Protein AF-A0A914DLZ6-F1 (afdb_monomer_lite)

pLDDT: mean 87.38, std 16.12, range [44.53, 98.88]

Sequence (112 aa):
DDWVELAKRSEEAGADALELNLSCPHGMGERGMGLACGQDPEMVRSICEWVRGAVKIPFFAKMTPNITDVRKIAAAAKEGGADGVTATNTVSGLMGLKADGTAWPSVGIEQR

Radius of gyration: 16.9 Å; chains: 1; bounding box: 34×32×48 Å

Organism: NCBI:txid290746

Secondary structure (DSSP, 8-state):
-HHHHHHHHHHHTT-S-EEEE---TTS-GGGT-THHHHT-HHHHHHHHHHHHHH-SS-EEEEE-S-SS-HHHHHHHHHHTT-SEEEE--PPP----B-TTS-BSS--STT--

Foldseek 3Di:
DVLLVVLLVCVVVPDQEEEAQQAAPPPDCVVCGHNSQLADLVSLLVSLLSSVVRDDHAYAYEHAPAYPDNVSNQVSNVNSPHPGYHPYDDDDDFPDADPVRHGPPDDDDVRD

Structure (mmCIF, N/CA/C/O backbone):
data_AF-A0A914DLZ6-F1
#
_entry.id   AF-A0A914DLZ6-F1
#
loop_
_atom_site.group_PDB
_atom_site.id
_atom_site.type_symbol
_atom_site.label_atom_id
_atom_site.label_alt_id
_atom_site.label_comp_id
_atom_site.label_asym_id
_atom_site.label_entity_id
_atom_site.label_seq_id
_atom_site.pdbx_PDB_ins_code
_atom_site.Cartn_x
_atom_site.Cartn_y
_atom_site.Cartn_z
_atom_site.occupancy
_atom_site.B_iso_or_equiv
_atom_site.auth_seq_id
_atom_site.auth_comp_id
_atom_site.auth_asym_id
_atom_site.auth_atom_id
_atom_site.pdbx_PDB_model_num
ATOM 1 N N . ASP A 1 1 ? 2.999 9.567 11.972 1.00 86.50 1 ASP A N 1
ATOM 2 C CA . ASP A 1 1 ? 2.149 10.772 11.912 1.00 86.50 1 ASP A CA 1
ATOM 3 C C . ASP A 1 1 ? 1.478 10.947 10.555 1.00 86.50 1 ASP A C 1
ATOM 5 O O . ASP A 1 1 ? 0.255 10.937 10.521 1.00 86.50 1 ASP A O 1
ATOM 9 N N . ASP A 1 2 ? 2.218 10.964 9.442 1.00 92.31 2 ASP A N 1
ATOM 10 C CA . ASP A 1 2 ? 1.670 11.189 8.087 1.00 92.31 2 ASP A CA 1
ATOM 11 C C . ASP A 1 2 ? 0.480 10.289 7.705 1.00 92.31 2 ASP A C 1
ATOM 13 O O . ASP A 1 2 ? -0.559 10.779 7.263 1.00 92.31 2 ASP A O 1
ATOM 17 N N . TRP A 1 3 ? 0.594 8.969 7.910 1.00 94.38 3 TRP A N 1
ATOM 18 C CA . TRP A 1 3 ? -0.493 8.021 7.621 1.00 94.38 3 TRP A CA 1
ATOM 19 C C . TRP A 1 3 ? -1.767 8.323 8.413 1.00 94.38 3 TRP A C 1
ATOM 21 O O . TRP A 1 3 ? -2.866 8.217 7.877 1.00 94.38 3 TRP A O 1
ATOM 31 N N . VAL A 1 4 ? -1.615 8.714 9.679 1.00 97.31 4 VAL A N 1
ATOM 32 C CA . VAL A 1 4 ? -2.733 9.026 10.576 1.00 97.31 4 VAL A CA 1
ATOM 33 C C . VAL A 1 4 ? -3.419 10.312 10.129 1.00 97.31 4 VAL A C 1
ATOM 35 O O . VAL A 1 4 ? -4.646 10.347 10.048 1.00 97.31 4 VAL A O 1
ATOM 38 N N . GLU A 1 5 ? -2.646 11.357 9.821 1.00 98.00 5 GLU A N 1
ATOM 39 C CA . GLU A 1 5 ? -3.192 12.632 9.350 1.00 98.00 5 GLU A CA 1
ATOM 40 C C . GLU A 1 5 ? -3.956 12.452 8.033 1.00 98.00 5 GLU A C 1
ATOM 42 O O . GLU A 1 5 ? -5.111 12.866 7.921 1.00 98.00 5 GLU A O 1
ATOM 47 N N . LEU A 1 6 ? -3.342 11.795 7.045 1.00 97.81 6 LEU A N 1
ATOM 48 C CA . LEU A 1 6 ? -3.950 11.623 5.729 1.00 97.81 6 LEU A CA 1
ATOM 49 C C . LEU A 1 6 ? -5.202 10.738 5.782 1.00 97.81 6 LEU A C 1
ATOM 51 O O . LEU A 1 6 ? -6.190 11.041 5.110 1.00 97.81 6 LEU A O 1
ATOM 55 N N . ALA A 1 7 ? -5.187 9.677 6.594 1.00 98.19 7 ALA A N 1
ATOM 56 C CA . ALA A 1 7 ? -6.345 8.807 6.770 1.00 98.19 7 ALA A CA 1
ATOM 57 C C . ALA A 1 7 ? -7.528 9.568 7.389 1.00 98.19 7 ALA A C 1
ATOM 59 O O . ALA A 1 7 ? -8.630 9.515 6.844 1.00 98.19 7 ALA A O 1
ATOM 60 N N . LYS A 1 8 ? -7.289 10.351 8.453 1.00 98.50 8 LYS A N 1
ATOM 61 C CA . LYS A 1 8 ? -8.326 11.186 9.084 1.00 98.50 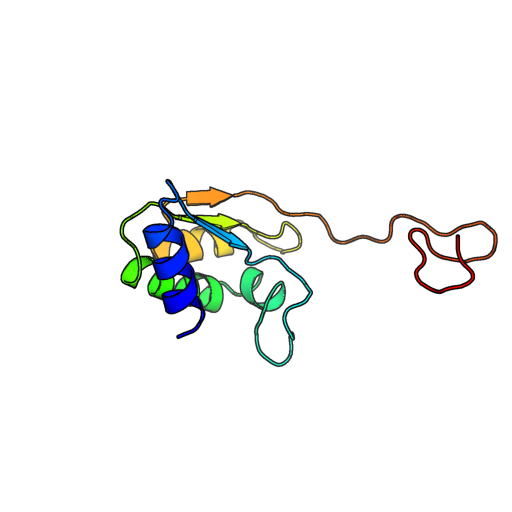8 LYS A CA 1
ATOM 62 C C . LYS A 1 8 ? -8.914 12.199 8.117 1.00 98.50 8 LYS A C 1
ATOM 64 O O . LYS A 1 8 ? -10.126 12.267 7.976 1.00 98.50 8 LYS A O 1
ATOM 69 N N . ARG A 1 9 ? -8.066 12.927 7.385 1.00 98.56 9 ARG A N 1
ATOM 70 C CA . ARG A 1 9 ? -8.525 13.907 6.388 1.00 98.56 9 ARG A CA 1
ATOM 71 C C . ARG A 1 9 ? -9.352 13.263 5.275 1.00 98.56 9 ARG A C 1
ATOM 73 O O . ARG A 1 9 ? -10.276 13.886 4.764 1.00 98.56 9 ARG A O 1
ATOM 80 N N . SER A 1 10 ? -9.022 12.029 4.900 1.00 98.50 10 SER A N 1
ATOM 81 C CA . SER A 1 10 ? -9.771 11.277 3.888 1.00 98.50 10 SER A CA 1
ATOM 82 C C . SER A 1 10 ? -11.139 10.818 4.412 1.00 98.50 10 SER A C 1
ATOM 84 O O . SER A 1 10 ? -12.125 10.904 3.686 1.00 98.50 10 SER A O 1
ATOM 86 N N . GLU A 1 11 ? -11.222 10.390 5.675 1.00 98.62 11 GLU A N 1
ATOM 87 C CA . GLU A 1 11 ? -12.492 10.078 6.347 1.00 98.62 11 GLU A CA 1
ATOM 88 C C . GLU A 1 11 ? -13.357 11.336 6.546 1.00 98.62 11 GLU A C 1
ATOM 90 O O . GLU A 1 11 ? -14.542 11.326 6.224 1.00 98.62 11 GLU A O 1
ATOM 95 N N . GLU A 1 12 ? -12.768 12.449 6.994 1.00 98.56 12 GLU A N 1
ATOM 96 C CA . GLU A 1 12 ? -13.444 13.746 7.164 1.00 98.56 12 GLU A CA 1
ATOM 97 C C . GLU A 1 12 ? -14.005 14.299 5.846 1.00 98.56 12 GLU A C 1
ATOM 99 O O . GLU A 1 12 ? -15.027 14.985 5.846 1.00 98.56 12 GLU A O 1
ATOM 104 N N . ALA A 1 13 ? -13.370 13.974 4.716 1.00 98.56 13 ALA A N 1
ATOM 105 C CA . ALA A 1 13 ? -13.864 14.310 3.383 1.00 98.56 13 ALA A CA 1
ATOM 106 C C . ALA A 1 13 ? -15.088 13.474 2.950 1.00 98.56 13 ALA A C 1
ATOM 108 O O . ALA A 1 13 ? -15.668 13.755 1.901 1.00 98.56 13 ALA A O 1
ATOM 109 N N . GLY A 1 14 ? -15.495 12.476 3.741 1.00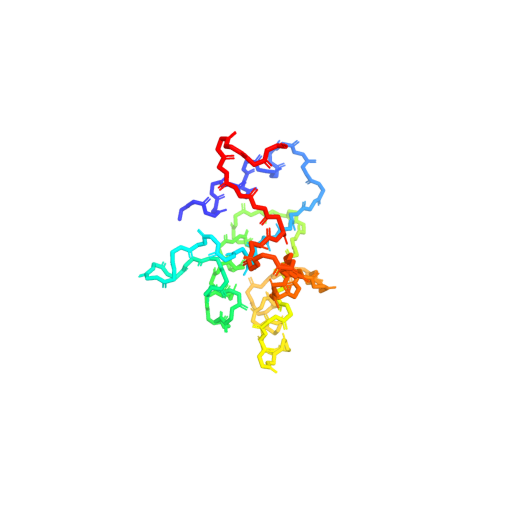 98.50 14 GLY A N 1
ATOM 110 C CA . GLY A 1 14 ? -16.681 11.656 3.499 1.00 98.50 14 GLY A CA 1
ATOM 111 C C . GLY A 1 14 ? -16.433 10.409 2.652 1.00 98.50 14 GLY A C 1
ATOM 112 O O . GLY A 1 14 ? -17.364 9.936 2.006 1.00 98.50 14 GLY A O 1
ATOM 113 N N . ALA A 1 15 ? -15.204 9.884 2.614 1.00 98.56 15 ALA A N 1
ATOM 114 C CA . ALA A 1 15 ? -14.931 8.616 1.940 1.00 98.56 15 ALA A CA 1
ATOM 115 C C . ALA A 1 15 ? -15.663 7.448 2.628 1.00 98.56 15 ALA A C 1
ATOM 117 O O . ALA A 1 15 ? -15.610 7.317 3.849 1.00 98.56 15 ALA A O 1
ATOM 118 N N . ASP A 1 16 ? -16.287 6.559 1.848 1.00 98.75 16 ASP A N 1
ATOM 119 C CA . ASP A 1 16 ? -16.936 5.351 2.383 1.00 98.75 16 ASP A CA 1
ATOM 120 C C . ASP A 1 16 ? -15.923 4.329 2.926 1.00 98.75 16 ASP A C 1
ATOM 122 O O . ASP A 1 16 ? -16.221 3.568 3.846 1.00 98.75 16 ASP A O 1
ATOM 126 N N . ALA A 1 17 ? -14.729 4.290 2.331 1.00 98.69 17 ALA A N 1
ATOM 127 C CA . ALA A 1 17 ? -13.615 3.435 2.718 1.00 98.69 17 ALA A CA 1
ATOM 128 C C . ALA A 1 17 ? -12.284 4.009 2.207 1.00 98.69 17 ALA A C 1
ATOM 130 O O . ALA A 1 17 ? -12.262 4.848 1.304 1.00 98.69 17 ALA A O 1
ATOM 131 N N . LEU A 1 18 ? -11.166 3.513 2.744 1.00 98.75 18 LEU A N 1
ATOM 132 C CA . LEU A 1 18 ? -9.818 3.858 2.280 1.00 98.75 18 LEU A CA 1
ATOM 133 C C . LEU A 1 18 ? -9.138 2.679 1.574 1.00 98.75 18 LEU A C 1
ATOM 135 O O . LEU A 1 18 ? -9.298 1.526 1.964 1.00 98.75 18 LEU A O 1
ATOM 139 N N . GLU A 1 19 ? -8.307 2.971 0.574 1.00 98.19 19 GLU A N 1
ATOM 140 C CA . GLU A 1 19 ? -7.396 1.995 -0.032 1.00 98.19 19 GLU A CA 1
ATOM 141 C C . GLU A 1 19 ? -5.947 2.447 0.184 1.00 98.19 19 GLU A C 1
ATOM 143 O O . GLU A 1 19 ? -5.509 3.475 -0.335 1.00 98.19 19 GLU A O 1
ATOM 148 N N . LEU A 1 20 ? -5.185 1.671 0.955 1.00 95.12 20 LEU A N 1
ATOM 149 C CA . LEU A 1 20 ? -3.794 1.974 1.271 1.00 95.12 20 LEU A CA 1
ATOM 150 C C . LEU A 1 20 ? -2.897 1.452 0.151 1.00 95.12 20 LEU A C 1
ATOM 152 O O . LEU A 1 20 ? -2.736 0.242 -0.026 1.00 95.12 20 LEU A O 1
ATOM 156 N N . ASN A 1 21 ? -2.289 2.359 -0.610 1.00 91.50 21 ASN A N 1
ATOM 157 C CA . ASN A 1 21 ? -1.339 1.980 -1.648 1.00 91.50 21 ASN A CA 1
ATOM 158 C C . ASN A 1 21 ? 0.026 1.625 -1.036 1.00 91.50 21 ASN A C 1
ATOM 160 O O . ASN A 1 21 ? 0.880 2.490 -0.859 1.00 91.50 21 ASN A O 1
ATOM 164 N N . LEU A 1 22 ? 0.249 0.334 -0.777 1.00 81.81 22 LEU A N 1
ATOM 165 C CA . LEU A 1 22 ? 1.503 -0.203 -0.224 1.00 81.81 22 LEU A CA 1
ATOM 166 C C . LEU A 1 22 ? 2.460 -0.717 -1.310 1.00 81.81 22 LEU A C 1
ATOM 168 O O . LEU A 1 22 ? 3.380 -1.478 -1.046 1.00 81.81 22 LEU A O 1
ATOM 172 N N . SER A 1 23 ? 2.214 -0.355 -2.566 1.00 63.09 23 SER A N 1
ATOM 173 C CA . SER A 1 23 ? 2.801 -1.027 -3.735 1.00 63.09 23 SER A CA 1
ATOM 174 C C . SER A 1 23 ? 3.577 -0.096 -4.663 1.00 63.09 23 SER A C 1
ATOM 176 O O . SER A 1 23 ? 4.117 -0.545 -5.669 1.00 63.09 23 SER A O 1
ATOM 178 N N . CYS A 1 24 ? 3.648 1.198 -4.348 1.00 58.91 24 CYS A N 1
ATOM 179 C CA . CYS A 1 24 ? 4.301 2.182 -5.203 1.00 58.91 24 CYS A CA 1
ATOM 180 C C . CYS A 1 24 ? 5.837 2.073 -5.110 1.00 58.91 24 CYS A C 1
ATOM 182 O O . CYS A 1 24 ? 6.382 2.332 -4.044 1.00 58.91 24 CYS A O 1
ATOM 184 N N . PRO A 1 25 ? 6.582 1.778 -6.188 1.00 47.81 25 PRO A N 1
ATOM 185 C CA . PRO A 1 25 ? 8.053 1.728 -6.166 1.00 47.81 25 PRO A CA 1
ATOM 186 C C . PRO A 1 25 ? 8.733 3.085 -5.944 1.00 47.81 25 PRO A C 1
ATOM 188 O O . PRO A 1 25 ? 9.942 3.131 -5.762 1.00 47.81 25 PRO A O 1
ATOM 191 N N . HIS A 1 26 ? 7.972 4.181 -5.915 1.00 46.50 26 HIS A N 1
ATOM 192 C CA . HIS A 1 26 ? 8.485 5.538 -5.706 1.00 46.50 26 HIS A CA 1
ATOM 193 C C . HIS A 1 26 ? 8.714 5.900 -4.231 1.00 46.50 26 HIS A C 1
ATOM 195 O O . HIS A 1 26 ? 9.050 7.041 -3.918 1.00 46.50 26 HIS A O 1
ATOM 201 N N . GLY A 1 27 ? 8.531 4.952 -3.312 1.00 45.25 27 GLY A N 1
ATOM 202 C CA . GLY A 1 27 ? 9.016 5.112 -1.952 1.00 45.25 27 GLY A CA 1
ATOM 203 C C . GLY A 1 27 ? 10.516 4.839 -1.896 1.00 45.25 27 GLY A C 1
ATOM 204 O O . GLY A 1 27 ? 10.993 3.853 -2.451 1.00 45.25 27 GLY A O 1
ATOM 205 N N . MET A 1 28 ? 11.270 5.732 -1.254 1.00 44.91 28 MET A N 1
ATOM 206 C CA . MET A 1 28 ? 12.702 5.537 -1.029 1.00 44.91 28 MET A CA 1
ATOM 207 C C . MET A 1 28 ? 12.921 4.197 -0.312 1.00 44.91 28 MET A C 1
ATOM 209 O O . MET A 1 28 ? 12.614 4.084 0.874 1.00 44.91 28 MET A O 1
ATOM 213 N N . GLY A 1 29 ? 13.460 3.191 -1.011 1.00 46.94 29 GLY A N 1
ATOM 214 C CA . GLY A 1 29 ? 13.799 1.891 -0.416 1.00 46.94 29 GLY A CA 1
ATOM 215 C C . GLY A 1 29 ? 14.767 2.029 0.764 1.00 46.94 29 GLY A C 1
ATOM 216 O O . GLY A 1 29 ? 14.643 1.314 1.750 1.00 46.94 29 GLY A O 1
ATOM 217 N N . GLU A 1 30 ? 15.634 3.046 0.728 1.00 44.53 30 GLU A N 1
ATOM 218 C CA . GLU A 1 30 ? 16.551 3.419 1.817 1.00 44.53 30 GLU A CA 1
ATOM 219 C C . GLU A 1 30 ? 15.847 4.004 3.057 1.00 44.53 30 GLU A C 1
ATOM 221 O O . GLU A 1 30 ? 16.451 4.114 4.120 1.00 44.53 30 GLU A O 1
ATOM 226 N N . ARG A 1 31 ? 14.566 4.380 2.940 1.00 48.06 31 ARG A N 1
ATOM 227 C CA . ARG A 1 31 ? 13.718 4.881 4.036 1.00 48.06 31 ARG A CA 1
ATOM 228 C C . ARG A 1 31 ? 12.489 4.003 4.301 1.00 48.06 31 ARG A C 1
ATOM 230 O O . ARG A 1 31 ? 11.591 4.445 5.009 1.00 48.06 31 ARG A O 1
ATOM 237 N N . GLY A 1 32 ? 12.427 2.796 3.728 1.00 50.88 32 GLY A N 1
ATOM 238 C CA . GLY A 1 32 ? 11.326 1.860 3.963 1.00 50.88 32 GLY A CA 1
ATOM 239 C C . GLY A 1 32 ? 9.964 2.397 3.519 1.00 50.88 32 GLY A C 1
ATOM 240 O O . GLY A 1 32 ? 9.010 2.324 4.278 1.00 50.88 32 GLY A O 1
ATOM 241 N N . MET A 1 33 ? 9.870 2.987 2.323 1.00 53.03 33 MET A N 1
ATOM 242 C CA . MET A 1 33 ? 8.613 3.499 1.753 1.00 53.03 33 MET A CA 1
ATOM 243 C C . MET A 1 33 ? 8.238 2.719 0.479 1.00 53.03 33 MET A C 1
ATOM 245 O O . MET A 1 33 ? 9.114 2.269 -0.260 1.00 53.03 33 MET A O 1
ATOM 249 N N . GLY A 1 34 ? 6.946 2.617 0.148 1.00 56.75 34 GLY A N 1
ATOM 250 C CA . GLY A 1 34 ? 6.499 2.127 -1.160 1.00 56.75 34 GLY A CA 1
ATOM 251 C C . GLY A 1 34 ? 6.595 0.608 -1.363 1.00 56.75 34 GLY A C 1
ATOM 252 O O . GLY A 1 34 ? 6.135 -0.150 -0.515 1.00 56.75 34 GLY A O 1
ATOM 253 N N . LEU A 1 35 ? 7.173 0.150 -2.486 1.00 55.75 35 LEU A N 1
ATOM 254 C CA . LEU A 1 35 ? 7.338 -1.279 -2.800 1.00 55.75 35 LEU A CA 1
ATOM 255 C C . LEU A 1 35 ? 8.085 -1.990 -1.665 1.00 55.75 35 LEU A C 1
ATOM 257 O O . LEU A 1 35 ? 7.684 -3.079 -1.296 1.00 55.75 35 LEU A O 1
ATOM 261 N N . ALA A 1 36 ? 9.071 -1.343 -1.037 1.00 57.31 36 ALA A N 1
ATOM 262 C CA . ALA A 1 36 ? 9.761 -1.887 0.132 1.00 57.31 36 ALA A CA 1
ATOM 263 C C . ALA A 1 36 ? 8.814 -2.154 1.323 1.00 57.31 36 ALA A C 1
ATOM 265 O O . ALA A 1 36 ? 8.968 -3.174 1.986 1.00 57.31 36 ALA A O 1
ATOM 266 N N . CYS A 1 37 ? 7.790 -1.316 1.552 1.00 62.44 37 CYS A N 1
ATOM 267 C CA . CYS A 1 37 ? 6.789 -1.573 2.596 1.00 62.44 37 CYS A CA 1
ATOM 268 C C . CYS A 1 37 ? 5.903 -2.764 2.258 1.00 62.44 37 CYS A C 1
ATOM 270 O O . CYS A 1 37 ? 5.647 -3.603 3.109 1.00 62.44 37 CYS A O 1
ATOM 272 N N . GLY A 1 38 ? 5.407 -2.834 1.018 1.00 62.03 38 GLY A N 1
ATOM 273 C CA . GLY A 1 38 ? 4.470 -3.878 0.595 1.00 62.03 38 GLY A CA 1
ATOM 274 C C . GLY A 1 38 ? 5.079 -5.273 0.501 1.00 62.03 38 GLY A C 1
ATOM 275 O O . GLY A 1 38 ? 4.343 -6.235 0.289 1.00 62.03 38 GLY A O 1
ATOM 276 N N . GLN A 1 39 ? 6.403 -5.384 0.620 1.00 74.62 39 GLN A N 1
ATOM 277 C CA . GLN A 1 39 ? 7.141 -6.646 0.659 1.00 74.62 39 GLN A CA 1
ATOM 278 C C . GLN A 1 39 ? 7.529 -7.064 2.086 1.00 74.62 39 GLN A C 1
ATOM 280 O O . GLN A 1 39 ? 7.912 -8.219 2.279 1.00 74.62 39 GLN A O 1
ATOM 285 N N . ASP A 1 40 ? 7.397 -6.166 3.069 1.00 84.69 40 ASP A N 1
ATOM 286 C CA . ASP A 1 40 ? 7.713 -6.402 4.478 1.00 84.69 40 ASP A CA 1
ATOM 287 C C . ASP A 1 40 ? 6.421 -6.548 5.312 1.00 84.69 40 ASP A C 1
ATOM 289 O O . ASP A 1 40 ? 5.715 -5.562 5.554 1.00 84.69 40 ASP A O 1
ATOM 293 N N . PRO A 1 41 ? 6.096 -7.767 5.787 1.00 91.06 41 PRO A N 1
ATOM 294 C CA . PRO A 1 41 ? 4.928 -8.000 6.629 1.00 91.06 41 PRO A CA 1
ATOM 295 C C . PRO A 1 41 ? 4.882 -7.120 7.890 1.00 91.06 41 PRO A C 1
ATOM 297 O O . PRO A 1 41 ? 3.805 -6.663 8.264 1.00 91.06 41 PRO A O 1
ATOM 300 N N . GLU A 1 42 ? 6.012 -6.847 8.549 1.00 90.56 42 GLU A N 1
ATOM 301 C CA . GLU A 1 42 ? 6.017 -6.059 9.792 1.00 90.56 42 GLU A CA 1
ATOM 302 C C . GLU A 1 42 ? 5.634 -4.603 9.531 1.00 90.56 42 GLU A C 1
ATOM 304 O O . GLU A 1 42 ? 4.885 -3.986 10.299 1.00 90.56 42 GLU A O 1
ATOM 309 N N . MET A 1 43 ? 6.095 -4.074 8.401 1.00 88.69 43 MET A N 1
ATOM 310 C CA . MET A 1 43 ? 5.782 -2.722 7.974 1.00 88.69 43 MET A CA 1
ATOM 311 C C . MET A 1 43 ? 4.321 -2.590 7.550 1.00 88.69 43 MET A C 1
ATOM 313 O O . MET A 1 43 ? 3.647 -1.647 7.965 1.00 88.69 43 MET A O 1
ATOM 317 N N . VAL A 1 44 ? 3.802 -3.555 6.782 1.00 92.69 44 VAL A N 1
ATOM 318 C CA . VAL A 1 44 ? 2.377 -3.596 6.419 1.00 92.69 44 VAL A CA 1
ATOM 319 C C . VAL A 1 44 ? 1.496 -3.643 7.661 1.00 92.69 44 VAL A C 1
ATOM 321 O O . VAL A 1 44 ? 0.537 -2.873 7.743 1.00 92.69 44 VAL A O 1
ATOM 324 N N . ARG A 1 45 ? 1.834 -4.491 8.641 1.00 96.25 45 ARG A N 1
ATOM 325 C CA . ARG A 1 45 ? 1.098 -4.569 9.906 1.00 96.25 45 ARG A CA 1
ATOM 326 C C . ARG A 1 45 ? 1.108 -3.223 10.629 1.00 96.25 45 ARG A C 1
ATOM 328 O O . ARG A 1 45 ? 0.040 -2.712 10.938 1.00 96.25 45 ARG A O 1
ATOM 335 N N . SER A 1 46 ? 2.284 -2.619 10.808 1.00 94.94 46 SER A N 1
ATOM 336 C CA . SER A 1 46 ? 2.438 -1.328 11.498 1.00 94.94 46 SER A CA 1
ATOM 337 C C . SER A 1 46 ? 1.621 -0.212 10.839 1.00 94.94 46 SER A C 1
ATOM 339 O O . SER A 1 46 ? 0.913 0.526 11.519 1.00 94.94 46 SER A O 1
ATOM 341 N N . ILE A 1 47 ? 1.655 -0.112 9.504 1.00 94.69 47 ILE A N 1
ATOM 342 C CA . ILE A 1 47 ? 0.865 0.885 8.767 1.00 94.69 47 ILE A CA 1
ATOM 343 C C . ILE A 1 47 ? -0.634 0.654 8.976 1.00 94.69 47 ILE A C 1
ATOM 345 O O . ILE A 1 47 ? -1.371 1.609 9.229 1.00 94.69 47 ILE A O 1
ATOM 349 N N . CYS A 1 48 ? -1.088 -0.599 8.896 1.00 97.62 48 CYS A N 1
ATOM 350 C CA . CYS A 1 48 ? -2.490 -0.933 9.130 1.00 97.62 48 CYS A CA 1
ATOM 351 C C . CYS A 1 48 ? -2.909 -0.605 10.571 1.00 97.62 48 CYS A C 1
ATOM 353 O O . CYS A 1 48 ? -3.970 -0.017 10.751 1.00 97.62 48 CYS A O 1
ATOM 355 N N . GLU A 1 49 ? -2.066 -0.875 11.573 1.00 98.38 49 GLU A N 1
ATOM 356 C CA . GLU A 1 49 ? -2.340 -0.536 12.978 1.00 98.38 49 GLU A CA 1
ATOM 357 C C . GLU A 1 49 ? -2.497 0.979 13.169 1.00 98.38 49 GLU A C 1
ATOM 359 O O . GLU A 1 49 ? -3.441 1.436 13.821 1.00 98.38 49 GLU A O 1
ATOM 364 N N . TRP A 1 50 ? -1.615 1.775 12.554 1.00 97.75 50 TRP A N 1
ATOM 365 C CA . TRP A 1 50 ? -1.702 3.236 12.604 1.00 97.75 50 TRP A CA 1
ATOM 366 C C . TRP A 1 50 ? -2.991 3.753 11.967 1.00 97.75 50 TRP A C 1
ATOM 368 O O . TRP A 1 50 ? -3.669 4.593 12.559 1.00 97.75 50 TRP A O 1
ATOM 378 N N . VAL A 1 51 ? -3.351 3.247 10.783 1.00 98.31 51 VAL A N 1
ATOM 379 C CA . VAL A 1 51 ? -4.584 3.649 10.089 1.00 98.31 51 VAL A CA 1
ATOM 380 C C . VAL A 1 51 ? -5.811 3.190 10.867 1.00 98.31 51 VAL A C 1
ATOM 382 O O . VAL A 1 51 ? -6.734 3.980 11.067 1.00 98.31 51 VAL A O 1
ATOM 385 N N . ARG A 1 52 ? -5.818 1.961 11.389 1.00 98.56 52 ARG A N 1
ATOM 386 C CA . ARG A 1 52 ? -6.946 1.440 12.161 1.00 98.56 52 ARG A CA 1
ATOM 387 C C . ARG A 1 52 ? -7.218 2.269 13.409 1.00 98.56 52 ARG A C 1
ATOM 389 O O . ARG A 1 52 ? -8.382 2.500 13.722 1.00 98.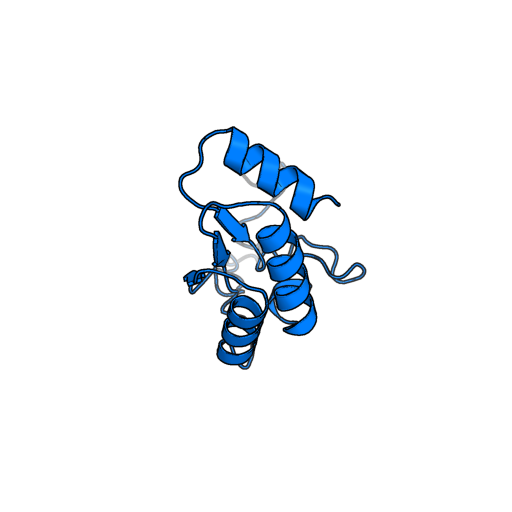56 52 ARG A O 1
ATOM 396 N N . GLY A 1 53 ? -6.170 2.727 14.097 1.00 98.31 53 GLY A N 1
ATOM 397 C CA . GLY A 1 53 ? -6.288 3.633 15.242 1.00 98.31 53 GLY A CA 1
ATOM 398 C C . GLY A 1 53 ? -6.701 5.064 14.872 1.00 98.31 53 GLY A C 1
ATOM 399 O O . GLY A 1 53 ? -7.106 5.829 15.747 1.00 98.31 53 GLY A O 1
ATOM 400 N N . ALA A 1 54 ? -6.603 5.439 13.594 1.00 98.38 54 ALA A N 1
ATOM 401 C CA . ALA A 1 54 ? -6.888 6.782 13.107 1.00 98.38 54 ALA A CA 1
ATOM 402 C C . ALA A 1 54 ? -8.332 6.976 12.627 1.00 98.38 54 ALA A C 1
ATOM 404 O O . ALA A 1 54 ? -8.861 8.070 12.824 1.00 98.38 54 ALA A O 1
ATOM 405 N N . VAL A 1 55 ? -8.942 5.952 12.014 1.00 98.50 55 VAL A N 1
ATOM 406 C CA . VAL A 1 55 ? -10.246 6.051 11.326 1.00 98.50 55 VAL A CA 1
ATOM 407 C C . VAL A 1 55 ? -11.241 4.981 11.774 1.00 98.50 55 VAL A C 1
ATOM 409 O O . VAL A 1 55 ? -10.851 3.923 12.276 1.00 98.50 55 VAL A O 1
ATOM 412 N N . LYS A 1 56 ? -12.538 5.218 11.556 1.00 98.31 56 LYS A N 1
ATOM 413 C CA . LYS A 1 56 ? -13.631 4.268 11.842 1.00 98.31 56 LYS A CA 1
ATOM 414 C C . LYS A 1 56 ? -14.185 3.596 10.590 1.00 98.31 56 LYS A C 1
ATOM 416 O O . LYS A 1 56 ? -14.674 2.473 10.695 1.00 98.31 56 LYS A O 1
ATOM 421 N N . ILE A 1 57 ? -14.110 4.254 9.434 1.00 98.69 57 ILE A N 1
ATOM 422 C CA . ILE A 1 57 ? -14.496 3.662 8.148 1.00 98.69 57 ILE A CA 1
ATOM 423 C C . ILE A 1 57 ? -13.622 2.444 7.794 1.00 98.69 57 ILE A C 1
ATOM 425 O O . ILE A 1 57 ? -12.493 2.327 8.294 1.00 98.69 57 ILE A O 1
ATOM 429 N N . PRO A 1 58 ? -14.119 1.522 6.949 1.00 98.88 58 PRO A N 1
ATOM 430 C CA . PRO A 1 58 ? -13.329 0.392 6.488 1.00 98.88 58 PRO A CA 1
ATOM 431 C C . PRO A 1 58 ? -12.095 0.823 5.692 1.00 98.88 58 PRO A C 1
ATOM 433 O O . PRO A 1 58 ? -12.118 1.835 4.987 1.00 98.88 58 PRO A O 1
ATOM 436 N N . PHE A 1 59 ? -11.028 0.030 5.735 1.00 98.81 59 PHE A N 1
ATOM 437 C CA . PHE A 1 59 ? -9.900 0.214 4.827 1.00 98.81 59 PHE A CA 1
ATOM 438 C C . PHE A 1 59 ? -9.312 -1.096 4.305 1.00 98.81 59 PHE A C 1
ATOM 440 O O . PHE A 1 59 ? -9.331 -2.136 4.965 1.00 98.81 59 PHE A O 1
ATOM 447 N N . PHE A 1 60 ? -8.742 -1.015 3.104 1.00 98.62 60 PHE A N 1
ATOM 448 C CA . PHE A 1 60 ? -8.187 -2.140 2.364 1.00 98.62 60 PHE A CA 1
ATOM 449 C C . PHE A 1 60 ? -6.715 -1.896 2.034 1.00 98.62 60 PHE A C 1
ATOM 451 O O . PHE A 1 60 ? -6.344 -0.822 1.560 1.00 98.62 60 PHE A O 1
ATOM 458 N N . ALA A 1 61 ? -5.861 -2.897 2.241 1.00 95.69 61 ALA A N 1
ATOM 459 C CA . ALA A 1 61 ? -4.455 -2.820 1.845 1.00 95.69 61 ALA A CA 1
ATOM 460 C C . ALA A 1 61 ? -4.275 -3.278 0.386 1.00 95.69 61 ALA A C 1
ATOM 462 O O . ALA A 1 61 ? -4.575 -4.428 0.053 1.00 95.69 61 ALA A O 1
ATOM 463 N N . LYS A 1 62 ? -3.768 -2.405 -0.497 1.00 95.12 62 LYS A N 1
ATOM 464 C CA . LYS A 1 62 ? -3.504 -2.741 -1.906 1.00 95.12 62 LYS A CA 1
ATOM 465 C C . LYS A 1 62 ? -2.117 -3.350 -2.075 1.00 95.12 62 LYS A C 1
ATOM 467 O O . LYS A 1 62 ? -1.103 -2.682 -1.868 1.00 95.12 62 LYS A O 1
ATOM 472 N N . MET A 1 63 ? -2.080 -4.618 -2.476 1.00 89.81 63 MET A N 1
ATOM 473 C CA . MET A 1 63 ? -0.860 -5.430 -2.479 1.00 89.81 63 MET A CA 1
ATOM 474 C C . MET A 1 63 ? -0.157 -5.433 -3.838 1.00 89.81 63 MET A C 1
ATOM 476 O O . MET A 1 63 ? -0.795 -5.502 -4.889 1.00 89.81 63 MET A O 1
ATOM 480 N N . THR A 1 64 ? 1.176 -5.430 -3.821 1.00 88.56 64 THR A N 1
ATOM 481 C CA . THR A 1 64 ? 1.992 -5.696 -5.015 1.00 88.56 64 THR A CA 1
ATOM 482 C C . THR A 1 64 ? 1.953 -7.194 -5.358 1.00 88.56 64 THR A C 1
ATOM 484 O O . THR A 1 64 ? 2.032 -8.016 -4.446 1.00 88.56 64 THR A O 1
ATOM 487 N N . PRO A 1 65 ? 1.854 -7.587 -6.642 1.00 89.69 65 PRO A N 1
ATOM 488 C CA . PRO A 1 65 ? 2.046 -8.982 -7.045 1.00 89.69 65 PRO A CA 1
ATOM 489 C C . PRO A 1 65 ? 3.534 -9.372 -7.089 1.00 89.69 65 PRO A C 1
ATOM 491 O O . PRO A 1 65 ? 3.862 -10.543 -7.239 1.00 89.69 65 PRO A O 1
ATOM 494 N N . ASN A 1 66 ? 4.450 -8.404 -6.968 1.00 87.56 66 ASN A N 1
ATOM 495 C CA . ASN A 1 66 ? 5.893 -8.590 -7.135 1.00 87.56 66 ASN A CA 1
ATOM 496 C C . ASN A 1 66 ? 6.556 -9.053 -5.827 1.00 87.56 66 ASN A C 1
ATOM 498 O O . ASN A 1 66 ? 7.455 -8.391 -5.312 1.00 87.56 66 ASN A O 1
ATOM 502 N N . ILE A 1 67 ? 6.061 -10.151 -5.257 1.00 85.94 67 ILE A N 1
ATOM 503 C CA . ILE A 1 67 ? 6.522 -10.754 -4.000 1.00 85.94 67 ILE A CA 1
ATOM 504 C C . ILE A 1 67 ? 6.473 -12.269 -4.072 1.00 85.94 67 ILE A C 1
ATOM 506 O O . ILE A 1 67 ? 5.635 -12.837 -4.763 1.00 85.94 67 ILE A O 1
ATOM 510 N N . THR A 1 68 ? 7.334 -12.922 -3.295 1.00 87.38 68 THR A N 1
ATOM 511 C CA . THR A 1 68 ? 7.409 -14.387 -3.242 1.00 87.38 68 THR A CA 1
ATOM 512 C C . THR A 1 68 ? 6.137 -15.023 -2.682 1.00 87.38 68 THR A C 1
ATOM 514 O O . THR A 1 68 ? 5.683 -16.039 -3.199 1.00 87.38 68 THR A O 1
ATOM 517 N N . ASP A 1 69 ? 5.564 -14.457 -1.614 1.00 90.44 69 ASP A N 1
ATOM 518 C CA . ASP A 1 69 ? 4.357 -14.997 -0.982 1.00 90.44 69 ASP A CA 1
ATOM 519 C C . ASP A 1 69 ? 3.414 -13.882 -0.516 1.00 90.44 69 ASP A C 1
ATOM 521 O O . ASP A 1 69 ? 3.549 -13.336 0.581 1.00 90.44 69 ASP A O 1
ATOM 525 N N . VAL A 1 70 ? 2.418 -13.578 -1.350 1.00 91.00 70 VAL A N 1
ATOM 526 C CA . VAL A 1 70 ? 1.387 -12.565 -1.071 1.00 91.00 70 VAL A CA 1
ATOM 527 C C . VAL A 1 70 ? 0.543 -12.876 0.162 1.00 91.00 70 VAL A C 1
ATOM 529 O O . VAL A 1 70 ? 0.028 -11.961 0.802 1.00 91.00 70 VAL A O 1
ATOM 532 N N . ARG A 1 71 ? 0.443 -14.148 0.565 1.00 94.88 71 ARG A N 1
ATOM 533 C CA . ARG A 1 71 ? -0.364 -14.541 1.727 1.00 94.88 71 ARG A CA 1
ATOM 534 C C . ARG A 1 71 ? 0.218 -13.987 3.022 1.00 94.88 71 ARG A C 1
ATOM 536 O O . ARG A 1 71 ? -0.548 -13.643 3.913 1.00 94.88 71 ARG A O 1
ATOM 543 N N . LYS A 1 72 ? 1.548 -13.853 3.114 1.00 94.56 72 LYS A N 1
ATOM 544 C CA . LYS A 1 72 ? 2.216 -13.266 4.289 1.00 94.56 72 LYS A CA 1
ATOM 545 C C . LYS A 1 72 ? 1.848 -11.796 4.467 1.00 94.56 72 LYS A C 1
ATOM 547 O O . LYS A 1 72 ? 1.566 -11.364 5.576 1.00 94.56 72 LYS A O 1
ATOM 552 N N . ILE A 1 73 ? 1.798 -11.057 3.362 1.00 92.69 73 ILE A N 1
ATOM 553 C CA . ILE A 1 73 ? 1.416 -9.644 3.358 1.00 92.69 73 ILE A CA 1
ATOM 554 C C . ILE A 1 73 ? -0.073 -9.481 3.665 1.00 92.69 73 ILE A C 1
ATOM 556 O O . ILE A 1 73 ? -0.442 -8.653 4.492 1.00 92.69 73 ILE A O 1
ATOM 560 N N . ALA A 1 74 ? -0.928 -10.316 3.069 1.00 95.88 74 ALA A N 1
ATOM 561 C CA . ALA A 1 74 ? -2.357 -10.309 3.366 1.00 95.88 74 ALA A CA 1
ATOM 562 C C . ALA A 1 74 ? -2.649 -10.640 4.842 1.00 95.88 74 ALA A C 1
ATOM 564 O O . ALA A 1 74 ? -3.502 -10.003 5.459 1.00 95.88 74 ALA A O 1
ATOM 565 N N . ALA A 1 75 ? -1.926 -11.608 5.418 1.00 97.94 75 ALA A N 1
ATOM 566 C CA . ALA A 1 75 ? -2.031 -11.952 6.834 1.00 97.94 75 ALA A CA 1
ATOM 567 C C . ALA A 1 75 ? -1.617 -10.776 7.727 1.00 97.94 75 ALA A C 1
ATOM 569 O O . ALA A 1 75 ? -2.378 -10.404 8.615 1.00 97.94 75 ALA A O 1
ATOM 570 N N . ALA A 1 76 ? -0.484 -10.134 7.435 1.00 96.81 76 ALA A N 1
ATOM 571 C CA . ALA A 1 76 ? -0.026 -8.959 8.171 1.00 96.81 76 ALA A CA 1
ATOM 572 C C . ALA A 1 76 ? -1.005 -7.777 8.101 1.00 96.81 76 ALA A C 1
ATOM 574 O O . ALA A 1 76 ? -1.260 -7.132 9.115 1.00 96.81 76 ALA A O 1
ATOM 575 N N . ALA A 1 77 ? -1.596 -7.514 6.930 1.00 97.38 77 ALA A N 1
ATOM 576 C CA . ALA A 1 77 ? -2.618 -6.479 6.785 1.00 97.38 77 ALA A CA 1
ATOM 577 C C . ALA A 1 77 ? -3.840 -6.771 7.671 1.00 97.38 77 ALA A C 1
ATOM 579 O O . ALA A 1 77 ? -4.315 -5.894 8.391 1.00 97.38 77 ALA A O 1
ATOM 580 N N . LYS A 1 78 ? -4.310 -8.025 7.667 1.00 98.56 78 LYS A N 1
ATOM 581 C CA . LYS A 1 78 ? -5.419 -8.473 8.517 1.00 98.56 78 LYS A CA 1
ATOM 582 C C . LYS A 1 78 ? -5.080 -8.384 10.008 1.00 98.56 78 LYS A C 1
ATOM 584 O O . LYS A 1 78 ? -5.920 -7.956 10.790 1.00 98.56 78 LYS A O 1
ATOM 589 N N . GLU A 1 79 ? -3.875 -8.785 10.409 1.00 98.62 79 GLU A N 1
ATOM 590 C CA . GLU A 1 79 ? -3.398 -8.676 11.796 1.00 98.62 79 GLU A CA 1
ATOM 591 C C . GLU A 1 79 ? -3.316 -7.221 12.263 1.00 98.62 79 GLU A C 1
ATOM 593 O O . GLU A 1 79 ? -3.686 -6.931 13.396 1.00 98.62 79 GLU A O 1
ATOM 598 N N . GLY A 1 80 ? -2.917 -6.303 11.378 1.00 98.06 80 GLY A N 1
ATOM 599 C CA . GLY A 1 80 ? -2.903 -4.867 11.659 1.00 98.06 80 GLY A CA 1
ATOM 600 C C . GLY A 1 80 ? -4.278 -4.192 11.595 1.00 98.06 80 GLY A C 1
ATOM 601 O O . GLY A 1 80 ? -4.376 -2.983 11.773 1.00 98.06 80 GLY A O 1
ATOM 602 N N . GLY A 1 81 ? -5.352 -4.947 11.349 1.00 98.56 81 GLY A N 1
ATOM 603 C CA . GLY A 1 81 ? -6.725 -4.448 11.416 1.00 98.56 81 GLY A CA 1
ATOM 604 C C . GLY A 1 81 ? -7.311 -3.936 10.101 1.00 98.56 81 GLY A C 1
ATOM 605 O O . GLY A 1 81 ? -8.332 -3.252 10.145 1.00 98.56 81 GLY A O 1
ATOM 606 N N . ALA A 1 82 ? -6.713 -4.255 8.948 1.00 98.50 82 ALA A N 1
ATOM 607 C CA . ALA A 1 82 ? -7.356 -4.006 7.659 1.00 98.50 82 ALA A CA 1
ATOM 608 C C . ALA A 1 82 ? -8.640 -4.839 7.516 1.00 98.50 82 ALA A C 1
ATOM 610 O O . ALA A 1 82 ? -8.664 -6.030 7.840 1.00 98.50 82 ALA A O 1
ATOM 611 N N . ASP A 1 83 ? -9.690 -4.227 6.971 1.00 98.81 83 ASP A N 1
ATOM 612 C CA . ASP A 1 83 ? -10.993 -4.865 6.740 1.00 98.81 83 ASP A CA 1
ATOM 613 C C . ASP A 1 83 ? -10.979 -5.778 5.503 1.00 98.81 83 ASP A C 1
ATOM 615 O O . ASP A 1 83 ? -11.842 -6.639 5.322 1.00 98.81 83 ASP A O 1
ATOM 619 N N . GLY A 1 84 ? -9.958 -5.630 4.661 1.00 98.38 84 GLY A N 1
ATOM 620 C CA . GLY A 1 84 ? -9.663 -6.543 3.572 1.00 98.38 84 GLY A CA 1
ATOM 621 C C . GLY A 1 84 ? -8.399 -6.159 2.812 1.00 98.38 84 GLY A C 1
ATOM 622 O O . GLY A 1 84 ? -7.599 -5.323 3.239 1.00 98.38 84 GLY A O 1
ATOM 623 N N . VAL A 1 85 ? -8.223 -6.779 1.649 1.00 97.44 85 VAL A N 1
ATOM 624 C CA . VAL A 1 85 ? -7.092 -6.518 0.754 1.00 97.44 85 VAL A CA 1
ATOM 625 C C . VAL A 1 85 ? -7.574 -6.297 -0.671 1.00 97.44 85 VAL A C 1
ATOM 627 O O . VAL A 1 85 ? -8.471 -6.998 -1.141 1.00 97.44 85 VAL A O 1
ATOM 630 N N . THR A 1 86 ? -6.923 -5.377 -1.380 1.00 97.81 86 THR A N 1
ATOM 631 C CA . THR A 1 86 ? -7.045 -5.269 -2.835 1.00 97.81 86 THR A CA 1
ATOM 632 C C . THR A 1 86 ? -5.892 -6.036 -3.471 1.00 97.81 86 THR A C 1
ATOM 634 O O . THR A 1 86 ? -4.724 -5.648 -3.367 1.00 97.81 86 THR A O 1
ATOM 637 N N . ALA A 1 87 ? -6.220 -7.135 -4.145 1.00 94.00 87 ALA A N 1
ATOM 638 C CA . ALA A 1 87 ? -5.276 -7.959 -4.889 1.00 94.00 87 ALA A CA 1
ATOM 639 C C . ALA A 1 87 ? -5.552 -7.810 -6.400 1.00 94.00 87 ALA A C 1
ATOM 641 O O . ALA A 1 87 ? -6.635 -8.168 -6.850 1.00 94.00 87 ALA A O 1
ATOM 642 N N . THR A 1 88 ? -4.641 -7.283 -7.222 1.00 92.75 88 THR A N 1
ATOM 643 C CA . THR A 1 88 ? -3.287 -6.767 -6.928 1.00 92.75 88 THR A CA 1
ATOM 644 C C . THR A 1 88 ? -3.017 -5.456 -7.670 1.00 92.75 88 THR A C 1
ATOM 646 O O . THR A 1 88 ? -3.780 -5.052 -8.546 1.00 92.75 88 THR A O 1
ATOM 649 N N . ASN A 1 89 ? -1.906 -4.789 -7.350 1.00 91.25 89 ASN A N 1
ATOM 650 C CA . ASN A 1 89 ? -1.338 -3.747 -8.205 1.00 91.25 89 ASN A CA 1
ATOM 651 C C . ASN A 1 89 ? -0.626 -4.363 -9.435 1.00 91.25 89 ASN A C 1
ATOM 653 O O . ASN A 1 89 ? -0.754 -5.558 -9.711 1.00 91.25 89 ASN A O 1
ATOM 657 N N . THR A 1 90 ? 0.112 -3.552 -10.188 1.00 90.50 90 THR A N 1
ATOM 658 C CA . THR A 1 90 ? 0.782 -3.915 -11.437 1.00 90.50 90 THR A CA 1
ATOM 659 C C . THR A 1 90 ? 1.995 -4.815 -11.225 1.00 90.50 90 THR A C 1
ATOM 661 O O . THR A 1 90 ? 2.748 -4.668 -10.259 1.00 90.50 90 THR A O 1
ATOM 664 N N . VAL A 1 91 ? 2.234 -5.706 -12.186 1.00 90.06 91 VAL A N 1
ATOM 665 C CA . VAL A 1 91 ? 3.476 -6.482 -12.282 1.00 90.06 91 VAL A CA 1
ATOM 666 C C . VAL A 1 91 ? 4.602 -5.583 -12.798 1.00 90.06 91 VAL A C 1
ATOM 668 O O . VAL A 1 91 ? 4.391 -4.783 -13.707 1.00 90.06 91 VAL A O 1
ATOM 671 N N . SER A 1 92 ? 5.788 -5.699 -12.202 1.00 87.94 92 SER A N 1
ATOM 672 C CA . SER A 1 92 ? 6.987 -4.981 -12.634 1.00 87.94 92 SER A CA 1
ATOM 673 C C . SER A 1 92 ? 7.447 -5.503 -13.993 1.00 87.94 92 SER A C 1
ATOM 675 O O . SER A 1 92 ? 7.547 -6.714 -14.194 1.00 87.94 92 SER A O 1
ATOM 677 N N . GLY A 1 93 ? 7.737 -4.600 -14.927 1.00 89.81 93 GLY A N 1
ATOM 678 C CA . GLY A 1 93 ? 8.155 -4.988 -16.266 1.00 89.81 93 GLY A CA 1
ATOM 679 C C . GLY A 1 93 ? 8.717 -3.836 -17.087 1.00 89.81 93 GLY A C 1
ATOM 680 O O . GLY A 1 93 ? 8.535 -2.663 -16.765 1.00 89.81 93 GLY A O 1
ATOM 681 N N . LEU A 1 94 ? 9.383 -4.207 -18.178 1.00 93.81 94 LEU A N 1
ATOM 682 C CA . LEU A 1 94 ? 9.792 -3.312 -19.251 1.00 93.81 94 LEU A CA 1
ATOM 683 C C . LEU A 1 94 ? 8.980 -3.694 -20.490 1.00 93.81 94 LEU A C 1
ATOM 685 O O . LEU A 1 94 ? 9.097 -4.820 -20.967 1.00 93.81 94 LEU A O 1
ATOM 689 N N . MET A 1 95 ? 8.129 -2.786 -20.974 1.00 96.50 95 MET A N 1
ATOM 690 C CA . MET A 1 95 ? 7.148 -3.120 -22.015 1.00 96.50 95 MET A CA 1
ATOM 691 C C . MET A 1 95 ? 7.812 -3.496 -23.344 1.00 96.50 95 MET A C 1
ATOM 693 O O . MET A 1 95 ? 7.394 -4.441 -24.006 1.00 96.50 95 MET A O 1
ATOM 697 N N . GLY A 1 96 ? 8.851 -2.763 -23.737 1.00 93.88 96 GLY A N 1
ATOM 698 C CA . GLY A 1 96 ? 9.590 -3.055 -24.953 1.00 93.88 96 GLY A CA 1
ATOM 699 C C . GLY A 1 96 ? 10.591 -1.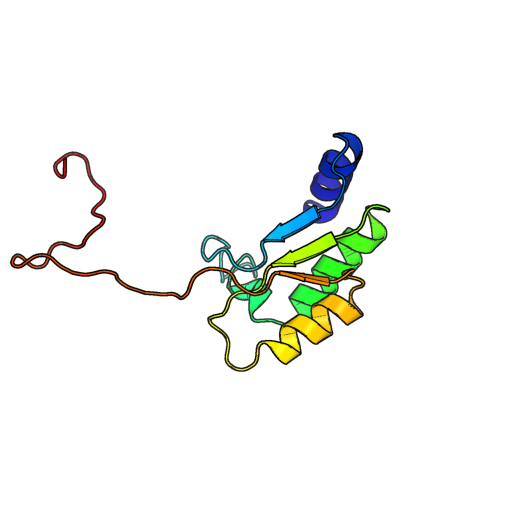970 -25.316 1.00 93.88 96 GLY A C 1
ATOM 700 O O . GLY A 1 96 ? 10.570 -0.860 -24.776 1.00 93.88 96 GLY A O 1
ATOM 701 N N . LEU A 1 97 ? 11.459 -2.326 -26.258 1.00 95.94 97 LEU A N 1
ATOM 702 C CA . LEU A 1 97 ? 12.389 -1.422 -26.920 1.00 95.94 97 LEU A CA 1
ATOM 703 C C . LEU A 1 97 ? 12.015 -1.327 -28.404 1.00 95.94 97 LEU A C 1
ATOM 705 O O . LEU A 1 97 ? 11.534 -2.295 -28.996 1.00 95.94 97 LEU A O 1
ATOM 709 N N . LYS A 1 98 ? 12.250 -0.166 -29.010 1.00 93.19 98 LYS A N 1
ATOM 710 C CA . LYS A 1 98 ? 12.217 0.026 -30.461 1.00 93.19 98 LYS A CA 1
ATOM 711 C C . LYS A 1 98 ? 13.449 -0.625 -31.104 1.00 93.19 98 LYS A C 1
ATOM 713 O O . LYS A 1 98 ? 14.400 -1.005 -30.424 1.00 93.19 98 LYS A O 1
ATOM 718 N N . ALA A 1 99 ? 13.448 -0.725 -32.435 1.00 96.69 99 ALA A N 1
ATOM 719 C CA . ALA A 1 99 ? 14.547 -1.331 -33.194 1.00 96.69 99 ALA A CA 1
ATOM 720 C C . ALA A 1 99 ? 15.900 -0.609 -33.015 1.00 96.69 99 ALA A C 1
ATOM 722 O O . ALA A 1 99 ? 16.947 -1.228 -33.169 1.00 96.69 99 ALA A O 1
ATOM 723 N N . ASP A 1 100 ? 15.877 0.678 -32.666 1.00 94.06 100 ASP A N 1
ATOM 724 C CA . ASP A 1 100 ? 17.061 1.496 -32.373 1.00 94.06 100 ASP A CA 1
ATOM 725 C C . ASP A 1 100 ? 17.553 1.375 -30.915 1.00 94.06 100 ASP A C 1
ATOM 727 O O . ASP A 1 100 ? 18.505 2.046 -30.523 1.00 94.06 100 ASP A O 1
ATOM 731 N N . GLY A 1 101 ? 16.912 0.527 -30.104 1.00 93.06 101 GLY A N 1
ATOM 732 C CA . GLY A 1 101 ? 17.235 0.324 -28.692 1.00 93.06 101 GLY A CA 1
ATOM 733 C C . GLY A 1 101 ? 16.582 1.321 -27.730 1.00 93.06 101 GLY A C 1
ATOM 734 O O . GLY A 1 101 ? 16.751 1.176 -26.520 1.00 93.06 101 GLY A O 1
ATOM 735 N N . THR A 1 102 ? 15.814 2.305 -28.212 1.00 93.12 102 THR A N 1
ATOM 736 C CA . THR A 1 102 ? 15.099 3.247 -27.335 1.00 93.12 102 THR A CA 1
ATOM 737 C C . THR A 1 102 ? 13.890 2.587 -26.666 1.00 93.12 102 THR A C 1
ATOM 739 O O . THR A 1 102 ? 13.201 1.763 -27.264 1.00 93.12 102 THR A O 1
ATOM 742 N N . ALA A 1 103 ? 13.619 2.924 -25.403 1.00 93.62 103 ALA A N 1
ATOM 743 C CA . ALA A 1 103 ? 12.497 2.354 -24.653 1.00 93.62 103 ALA A CA 1
ATOM 744 C C . ALA A 1 103 ? 11.134 2.919 -25.096 1.00 93.62 103 ALA A C 1
ATOM 746 O O . ALA A 1 103 ? 11.047 3.993 -25.691 1.00 93.62 103 ALA A O 1
ATOM 747 N N . TRP A 1 104 ? 10.048 2.213 -24.770 1.00 91.06 104 TRP A N 1
ATOM 748 C CA . TRP A 1 104 ? 8.687 2.754 -24.818 1.00 91.06 104 TRP A CA 1
ATOM 749 C C . TRP A 1 104 ? 7.930 2.424 -23.515 1.00 91.06 104 TRP A C 1
ATOM 751 O O . TRP A 1 104 ? 7.816 1.243 -23.178 1.00 91.06 104 TRP A O 1
ATOM 761 N N . PRO A 1 105 ? 7.386 3.414 -22.778 1.00 92.50 105 PRO A N 1
ATOM 762 C CA . PRO A 1 105 ? 7.458 4.852 -23.043 1.00 92.50 105 PRO A CA 1
ATOM 7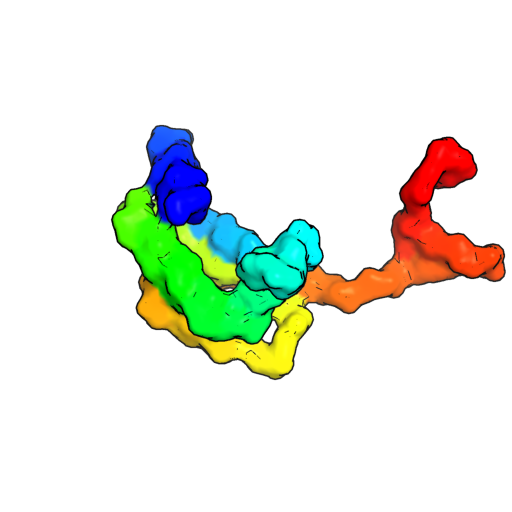63 C C . PRO A 1 105 ? 8.888 5.395 -22.902 1.00 92.50 105 PRO A C 1
ATOM 765 O O . PRO A 1 105 ? 9.709 4.829 -22.184 1.00 92.50 105 PRO A O 1
ATOM 768 N N . SER A 1 106 ? 9.167 6.508 -23.577 1.00 90.12 106 SER A N 1
ATOM 769 C CA . SER A 1 106 ? 10.427 7.241 -23.449 1.00 90.12 106 SER A CA 1
ATOM 770 C C . SER A 1 106 ? 10.162 8.669 -22.987 1.00 90.12 106 SER A C 1
ATOM 772 O O . SER A 1 106 ? 9.157 9.267 -23.368 1.00 90.12 106 SER A O 1
ATOM 774 N N . VAL A 1 107 ? 11.034 9.210 -22.137 1.00 90.56 107 VAL A N 1
ATOM 775 C CA . VAL A 1 107 ? 10.826 10.492 -21.446 1.00 90.56 107 VAL A CA 1
ATOM 776 C C . VAL A 1 107 ? 11.987 11.442 -21.756 1.00 90.56 107 VAL A C 1
ATOM 778 O O . VAL A 1 107 ? 13.143 11.105 -21.520 1.00 90.56 107 VAL A O 1
ATOM 781 N N . GLY A 1 108 ? 11.676 12.632 -22.284 1.00 90.56 108 GLY A N 1
ATOM 782 C CA . GLY A 1 108 ? 12.632 13.667 -22.707 1.00 90.56 108 GLY A CA 1
ATOM 783 C C . GLY A 1 108 ? 12.044 14.568 -23.807 1.00 90.56 108 GLY A C 1
ATOM 784 O O . GLY A 1 108 ? 11.126 14.150 -24.509 1.00 90.56 108 GLY A O 1
ATOM 785 N N . ILE A 1 109 ? 12.536 15.809 -23.950 1.00 67.94 109 ILE A N 1
ATOM 786 C CA . ILE A 1 109 ? 11.936 16.854 -24.818 1.00 67.94 109 ILE A CA 1
ATOM 787 C C . ILE A 1 109 ? 11.924 16.469 -26.310 1.00 67.94 109 ILE A C 1
ATOM 789 O O . ILE A 1 109 ? 11.006 16.854 -27.028 1.00 67.94 109 ILE A O 1
ATOM 793 N N . GLU A 1 110 ? 12.887 15.675 -26.773 1.00 68.19 110 GLU A N 1
ATOM 794 C CA . GLU A 1 110 ? 13.028 15.307 -28.192 1.00 68.19 110 GLU A CA 1
ATOM 795 C C . GLU A 1 110 ? 12.210 14.071 -28.616 1.00 68.19 110 GLU A C 1
ATOM 797 O O . GLU A 1 110 ? 12.379 13.580 -29.726 1.00 68.19 110 GLU A O 1
ATOM 802 N N . GLN A 1 111 ? 11.343 13.528 -27.749 1.00 60.97 111 GLN A N 1
ATOM 803 C CA . GLN A 1 111 ? 10.740 12.197 -27.949 1.00 60.97 111 GLN A CA 1
ATOM 804 C C . GLN A 1 111 ? 9.214 12.191 -28.160 1.00 60.97 111 GLN A C 1
ATOM 806 O O . GLN A 1 111 ? 8.556 11.205 -27.823 1.00 60.97 111 GLN A O 1
ATOM 811 N N . ARG A 1 112 ? 8.650 13.278 -28.708 1.00 51.78 112 ARG A N 1
ATOM 812 C CA . ARG A 1 112 ? 7.242 13.330 -29.150 1.00 51.78 112 ARG A CA 1
ATOM 813 C C . ARG A 1 112 ? 7.055 12.812 -30.569 1.00 51.78 112 ARG A C 1
ATOM 815 O O . ARG A 1 112 ? 7.843 13.223 -31.444 1.00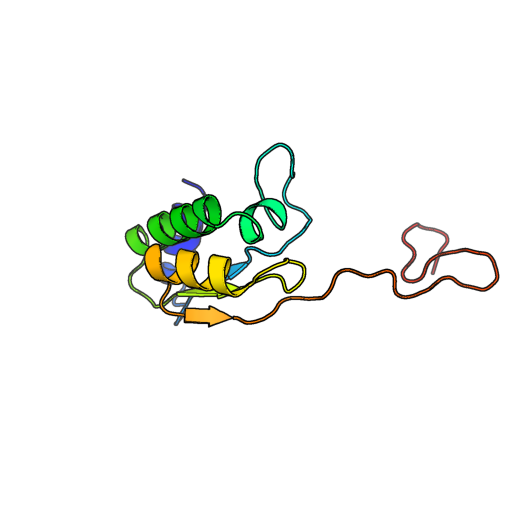 51.78 112 ARG A O 1
#

InterPro domains:
  IPR005720 Dihydroorotate dehydrogenase, catalytic [PF01180] (1-97)
  IPR013785 Aldolase-type TIM barrel [G3DSA:3.20.20.70] (1-112)